Protein AF-A0A7W9Z2T6-F1 (afdb_monomer_lite)

Secondary structure (DSSP, 8-state):
-----HHHHHHHHHHHHHHHHHHSTT--HHHHHHHTT--HHHHHHHHHHHHHTTS----PPPP------------S--PPPEEEEE-TTS-EEEEEPPPPP-----

Foldseek 3Di:
DDDDDDPVVVVVVVLVVLLVQCPPPPRDLVVSCVVVVHDSVVSVVVVVCVVCVPPPPDDDDDDDPPPPDPDDPPPDPDDFDWDWDQDPVRDIDIDGDDDDDDDDDD

Structure (mmCIF, N/CA/C/O backbone):
data_AF-A0A7W9Z2T6-F1
#
_entry.id   AF-A0A7W9Z2T6-F1
#
loop_
_atom_site.group_PDB
_atom_site.id
_atom_site.type_symbol
_atom_site.label_atom_id
_atom_site.label_alt_id
_atom_site.label_comp_id
_atom_site.label_asym_id
_atom_site.label_entity_id
_atom_site.label_seq_id
_atom_site.pdbx_PDB_ins_code
_atom_site.Cartn_x
_atom_site.Cartn_y
_atom_site.Cartn_z
_atom_site.occupancy
_atom_site.B_iso_or_equiv
_atom_site.auth_seq_id
_atom_site.auth_comp_id
_atom_site.auth_asym_id
_atom_site.auth_atom_id
_atom_site.pdbx_PDB_model_num
ATOM 1 N N . MET A 1 1 ? 11.211 33.908 -5.953 1.00 41.12 1 MET A N 1
ATOM 2 C CA . MET A 1 1 ? 10.642 32.745 -6.666 1.00 41.12 1 MET A CA 1
ATOM 3 C C . MET A 1 1 ? 11.340 31.498 -6.146 1.00 41.12 1 MET A C 1
ATOM 5 O O . MET A 1 1 ? 12.468 31.242 -6.532 1.00 41.12 1 MET A O 1
ATOM 9 N N . SER A 1 2 ? 10.749 30.825 -5.154 1.00 44.78 2 SER A N 1
ATOM 10 C CA . SER A 1 2 ? 11.355 29.661 -4.494 1.00 44.78 2 SER A CA 1
ATOM 11 C C . SER A 1 2 ? 10.706 28.390 -5.034 1.00 44.78 2 SER A C 1
ATOM 13 O O . SER A 1 2 ? 9.524 28.154 -4.796 1.00 44.78 2 SER A O 1
ATOM 15 N N . VAL A 1 3 ? 11.466 27.605 -5.793 1.00 52.69 3 VAL A N 1
ATOM 16 C CA . VAL A 1 3 ? 11.106 26.248 -6.222 1.00 52.69 3 VAL A CA 1
ATOM 17 C C . VAL A 1 3 ? 11.707 25.265 -5.223 1.00 52.69 3 VAL A C 1
ATOM 19 O O . VAL A 1 3 ? 12.808 24.759 -5.402 1.00 52.69 3 VAL A O 1
ATOM 22 N N . GLY A 1 4 ? 10.989 25.035 -4.128 1.00 53.75 4 GLY A N 1
ATOM 23 C CA . GLY A 1 4 ? 11.327 24.028 -3.125 1.00 53.75 4 GLY A CA 1
ATOM 24 C C . GLY A 1 4 ? 10.159 23.068 -2.937 1.00 53.75 4 GLY A C 1
ATOM 25 O O . GLY A 1 4 ? 9.452 23.177 -1.945 1.00 53.75 4 GLY A O 1
ATOM 26 N N . GLY A 1 5 ? 9.908 22.179 -3.905 1.00 55.03 5 GLY A N 1
ATOM 27 C CA . GLY A 1 5 ? 8.782 21.233 -3.805 1.00 55.03 5 GLY A CA 1
ATOM 28 C C . GLY A 1 5 ? 8.731 20.069 -4.804 1.00 55.03 5 GLY A C 1
ATOM 29 O O . GLY A 1 5 ? 7.833 19.242 -4.715 1.00 55.03 5 GLY A O 1
ATOM 30 N N . THR A 1 6 ? 9.663 19.951 -5.752 1.00 57.28 6 THR A N 1
ATOM 31 C CA . THR A 1 6 ? 9.504 19.041 -6.906 1.00 57.28 6 THR A CA 1
ATOM 32 C C . THR A 1 6 ? 9.866 17.577 -6.637 1.00 57.28 6 THR A C 1
ATOM 34 O O . THR A 1 6 ? 9.3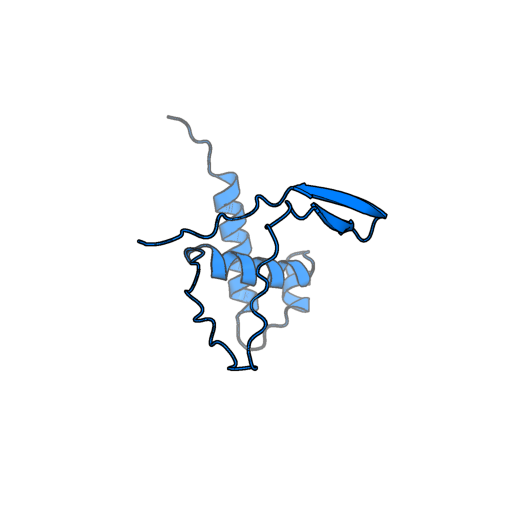99 16.696 -7.355 1.00 57.28 6 THR A O 1
ATOM 37 N N . ALA A 1 7 ? 10.669 17.291 -5.607 1.00 63.28 7 ALA A N 1
ATOM 38 C CA . ALA A 1 7 ? 11.176 15.939 -5.367 1.00 63.28 7 ALA A CA 1
ATOM 39 C C . ALA A 1 7 ? 10.088 14.962 -4.882 1.00 63.28 7 ALA A C 1
ATOM 41 O O . ALA A 1 7 ? 10.055 13.822 -5.333 1.00 63.28 7 ALA A O 1
ATOM 42 N N . THR A 1 8 ? 9.171 15.397 -4.011 1.00 68.75 8 THR A N 1
ATOM 43 C CA . THR A 1 8 ? 8.102 14.525 -3.487 1.00 68.75 8 THR A CA 1
ATOM 44 C C . THR A 1 8 ? 7.052 14.223 -4.556 1.00 68.75 8 THR A C 1
ATOM 46 O O . THR A 1 8 ? 6.680 13.067 -4.723 1.00 68.75 8 THR A O 1
ATOM 49 N N . ALA A 1 9 ? 6.644 15.227 -5.340 1.00 71.06 9 ALA A N 1
ATOM 50 C CA . ALA A 1 9 ? 5.647 15.057 -6.399 1.00 71.06 9 ALA A CA 1
ATOM 51 C C . ALA A 1 9 ? 6.111 14.067 -7.483 1.00 71.06 9 ALA A C 1
ATOM 53 O O . ALA A 1 9 ? 5.357 13.180 -7.873 1.00 71.06 9 ALA A O 1
ATOM 54 N N . LEU A 1 10 ? 7.380 14.146 -7.903 1.00 70.75 10 LEU A N 1
ATOM 55 C CA . LEU A 1 10 ? 7.959 13.200 -8.862 1.00 70.75 10 LEU A CA 1
ATOM 56 C C . LEU A 1 10 ? 8.002 11.764 -8.307 1.00 70.75 10 LEU A C 1
ATOM 58 O O . LEU A 1 10 ? 7.771 10.797 -9.033 1.00 70.75 10 LEU A O 1
ATOM 62 N N . VAL A 1 11 ? 8.287 11.621 -7.010 1.00 76.62 11 VAL A N 1
ATOM 63 C CA . VAL A 1 11 ? 8.304 10.324 -6.323 1.00 76.62 11 VAL A CA 1
ATOM 64 C C . VAL A 1 11 ? 6.892 9.751 -6.184 1.00 76.62 11 VAL A C 1
ATOM 66 O O . VAL A 1 11 ? 6.711 8.542 -6.325 1.00 76.62 11 VAL A O 1
ATOM 69 N N . ASP A 1 12 ? 5.884 10.587 -5.947 1.00 86.88 12 ASP A N 1
ATOM 70 C CA . ASP A 1 12 ? 4.496 10.141 -5.855 1.00 86.88 12 ASP A CA 1
ATOM 71 C C . ASP A 1 12 ? 3.928 9.759 -7.227 1.00 86.88 12 ASP A C 1
ATOM 73 O O . ASP A 1 12 ? 3.301 8.707 -7.338 1.00 86.88 12 ASP A O 1
ATOM 77 N N . GLU A 1 13 ? 4.256 10.488 -8.297 1.00 88.12 13 GLU A N 1
ATOM 78 C CA . GLU A 1 13 ? 3.939 10.065 -9.669 1.00 88.12 13 GLU A CA 1
ATOM 79 C C . GLU A 1 13 ? 4.557 8.706 -10.023 1.00 88.12 13 GLU A C 1
ATOM 81 O O . GLU A 1 13 ? 3.896 7.858 -10.627 1.00 88.12 13 GLU A O 1
ATOM 86 N N . ALA A 1 14 ? 5.811 8.463 -9.631 1.00 92.12 14 ALA A N 1
ATOM 87 C CA . ALA A 1 14 ? 6.462 7.176 -9.859 1.00 92.12 14 ALA A CA 1
ATOM 88 C C . ALA A 1 14 ? 5.735 6.033 -9.126 1.00 92.12 14 ALA A C 1
ATOM 90 O O . ALA A 1 14 ? 5.473 4.989 -9.724 1.00 92.12 14 ALA A O 1
ATOM 91 N N . LYS A 1 15 ? 5.336 6.238 -7.862 1.00 94.19 15 LYS A N 1
ATOM 92 C CA . LYS A 1 15 ? 4.541 5.253 -7.104 1.00 94.19 15 LYS A CA 1
ATOM 93 C C . LYS A 1 15 ? 3.180 5.004 -7.750 1.00 94.19 15 LYS A C 1
ATOM 95 O O . LYS A 1 15 ? 2.764 3.852 -7.837 1.00 94.19 15 LYS A O 1
ATOM 100 N N . LEU A 1 16 ? 2.502 6.054 -8.214 1.00 94.38 16 LEU A N 1
ATOM 101 C CA . LEU A 1 16 ? 1.190 5.941 -8.855 1.00 94.38 16 LEU A CA 1
ATOM 102 C C . LEU A 1 16 ? 1.251 5.103 -10.137 1.00 94.38 16 LEU A C 1
ATOM 104 O O . LEU A 1 16 ? 0.364 4.287 -10.363 1.00 94.38 16 LEU A O 1
ATOM 108 N N . ARG A 1 17 ? 2.323 5.216 -10.933 1.00 95.56 17 ARG A N 1
ATOM 109 C CA . ARG A 1 17 ? 2.528 4.360 -12.119 1.00 95.56 17 ARG A CA 1
ATOM 110 C C . ARG A 1 17 ? 2.674 2.883 -11.750 1.00 95.56 17 ARG A C 1
ATOM 112 O O . ARG A 1 17 ? 2.087 2.029 -12.406 1.00 95.56 17 ARG A O 1
ATOM 119 N N . ILE A 1 18 ? 3.415 2.584 -10.680 1.00 97.12 18 ILE A N 1
ATOM 120 C CA . ILE A 1 18 ? 3.573 1.212 -10.169 1.00 97.12 18 ILE A CA 1
ATOM 121 C C . ILE A 1 18 ? 2.234 0.669 -9.652 1.00 97.12 18 ILE A C 1
ATOM 123 O O . ILE A 1 18 ? 1.910 -0.498 -9.869 1.00 97.12 18 ILE A O 1
ATOM 127 N N . LEU A 1 19 ? 1.452 1.506 -8.964 1.00 96.44 19 LEU A N 1
ATOM 128 C CA . LEU A 1 19 ? 0.134 1.134 -8.452 1.00 96.44 19 LEU A CA 1
ATOM 129 C C . LEU A 1 19 ? -0.867 0.851 -9.574 1.00 96.44 19 LEU A C 1
ATOM 131 O O . LEU A 1 19 ? -1.537 -0.175 -9.505 1.00 96.44 19 LEU A O 1
ATOM 135 N N . ALA A 1 20 ? -0.910 1.698 -10.606 1.00 96.38 20 ALA A N 1
ATOM 136 C CA . ALA A 1 20 ? -1.768 1.500 -11.772 1.00 96.38 20 ALA A CA 1
ATOM 137 C C . ALA A 1 20 ? -1.467 0.165 -12.466 1.00 96.38 20 ALA A C 1
ATOM 139 O O . ALA A 1 20 ? -2.370 -0.615 -12.743 1.00 96.38 20 ALA A O 1
ATOM 140 N N . GLU A 1 21 ? -0.187 -0.160 -12.653 1.00 97.44 21 GLU A N 1
ATOM 141 C CA . GLU A 1 21 ? 0.207 -1.455 -13.202 1.00 97.44 21 GLU A CA 1
ATOM 142 C C . GLU A 1 21 ? -0.202 -2.638 -12.303 1.00 97.44 21 GLU A C 1
ATOM 144 O O . GLU A 1 21 ? -0.611 -3.689 -12.793 1.00 97.44 21 GLU A O 1
ATOM 149 N N . ALA A 1 22 ? -0.093 -2.492 -10.981 1.00 97.25 22 ALA A N 1
ATOM 150 C CA . ALA A 1 22 ? -0.524 -3.521 -10.038 1.00 97.25 22 ALA A CA 1
ATOM 151 C C . ALA A 1 22 ? -2.056 -3.670 -9.940 1.00 97.25 22 ALA A C 1
ATOM 153 O O . ALA A 1 22 ? -2.519 -4.633 -9.319 1.00 97.25 22 ALA A O 1
ATOM 154 N N . ASP A 1 23 ? -2.828 -2.720 -10.475 1.00 95.81 23 ASP A N 1
ATOM 155 C CA . ASP A 1 23 ? -4.295 -2.744 -10.547 1.00 95.81 23 ASP A CA 1
ATOM 156 C C . ASP A 1 23 ? -4.837 -3.397 -11.821 1.00 95.81 23 ASP A C 1
ATOM 158 O O . ASP A 1 23 ? -6.024 -3.726 -11.872 1.00 95.81 23 ASP A O 1
ATOM 162 N N . GLU A 1 24 ? -3.986 -3.655 -12.816 1.00 97.00 24 GLU A N 1
ATOM 163 C CA . GLU A 1 24 ? -4.402 -4.339 -14.037 1.00 97.00 24 GLU A CA 1
ATOM 164 C C . GLU A 1 24 ? -4.954 -5.751 -13.740 1.00 97.00 24 GLU A C 1
ATOM 166 O O . GLU A 1 24 ? -4.384 -6.500 -12.931 1.00 97.00 24 GLU A O 1
ATOM 171 N N . PRO A 1 25 ? -6.050 -6.175 -14.397 1.00 95.62 25 PRO A N 1
ATOM 172 C CA . PRO A 1 25 ? -6.618 -7.503 -14.200 1.00 95.62 25 PRO A CA 1
ATOM 173 C C . PRO A 1 25 ? -5.591 -8.617 -14.442 1.00 95.62 25 PRO A C 1
ATOM 175 O O . PRO A 1 25 ? -4.960 -8.704 -15.492 1.00 95.62 25 PRO A O 1
ATOM 178 N N . GLY A 1 26 ? -5.432 -9.506 -13.460 1.00 95.88 26 GLY A N 1
ATOM 179 C CA . GLY A 1 26 ? -4.469 -10.610 -13.532 1.00 95.88 26 GLY A CA 1
ATOM 180 C C . GLY A 1 26 ? -3.023 -10.229 -13.190 1.00 95.88 26 GLY A C 1
ATOM 181 O O . GLY A 1 26 ? -2.168 -11.119 -13.148 1.00 95.88 26 GLY A O 1
ATOM 182 N N . ALA A 1 27 ? -2.737 -8.959 -12.880 1.00 96.81 27 ALA A N 1
ATOM 183 C CA . ALA A 1 27 ? -1.429 -8.541 -12.399 1.00 96.81 27 ALA A CA 1
ATOM 184 C C . ALA A 1 27 ? -1.062 -9.259 -11.092 1.00 96.81 27 ALA A C 1
ATOM 186 O O . ALA A 1 27 ? -1.830 -9.336 -10.129 1.00 96.81 27 ALA A O 1
ATOM 187 N N . ARG A 1 28 ? 0.167 -9.779 -11.035 1.00 97.69 28 ARG A N 1
ATOM 188 C CA . ARG A 1 28 ? 0.727 -10.388 -9.827 1.00 97.69 28 ARG A CA 1
ATOM 189 C C . ARG A 1 28 ? 1.619 -9.380 -9.126 1.00 97.69 28 ARG A C 1
ATOM 191 O O . ARG A 1 28 ? 2.671 -9.017 -9.643 1.00 97.69 28 ARG A O 1
ATOM 198 N N . ILE A 1 29 ? 1.248 -9.006 -7.900 1.00 97.00 29 ILE A N 1
ATOM 199 C CA . ILE A 1 29 ? 1.999 -8.040 -7.076 1.00 97.00 29 ILE A CA 1
ATOM 200 C C . ILE A 1 29 ? 3.488 -8.413 -6.977 1.00 97.00 29 ILE A C 1
ATOM 202 O O . ILE A 1 29 ? 4.339 -7.534 -7.027 1.00 97.00 29 ILE A O 1
ATOM 206 N N . GLY A 1 30 ? 3.817 -9.706 -6.862 1.00 97.62 30 GLY A N 1
ATOM 207 C CA . GLY A 1 30 ? 5.208 -10.167 -6.799 1.00 97.62 30 GLY A CA 1
ATOM 208 C C . GLY A 1 30 ? 6.016 -9.883 -8.069 1.00 97.62 30 GLY A C 1
ATOM 209 O O . GLY A 1 30 ? 7.180 -9.507 -7.974 1.00 97.62 30 GLY A O 1
ATOM 210 N N . ASP A 1 31 ? 5.398 -10.016 -9.242 1.00 98.31 31 ASP A N 1
ATOM 211 C CA . ASP A 1 31 ? 6.069 -9.792 -10.526 1.00 98.31 31 ASP A CA 1
ATOM 212 C C . ASP A 1 31 ? 6.224 -8.295 -10.814 1.00 98.31 31 ASP A C 1
ATOM 214 O O . ASP A 1 31 ? 7.281 -7.865 -11.273 1.00 98.31 31 ASP A O 1
ATOM 218 N N . VAL A 1 32 ? 5.212 -7.489 -10.469 1.00 98.44 32 VAL A N 1
ATOM 219 C CA . VAL A 1 32 ? 5.299 -6.019 -10.510 1.00 98.44 32 VAL A CA 1
ATOM 220 C C . VAL A 1 32 ? 6.417 -5.532 -9.587 1.00 98.44 32 VAL A C 1
ATOM 222 O O . VAL A 1 32 ? 7.280 -4.770 -10.006 1.00 98.44 32 VAL A O 1
ATOM 225 N N . ALA A 1 33 ? 6.457 -6.029 -8.350 1.00 97.94 33 ALA A N 1
ATOM 226 C CA . ALA A 1 33 ? 7.451 -5.624 -7.364 1.00 97.94 33 ALA A CA 1
ATOM 227 C C . ALA A 1 33 ? 8.891 -5.915 -7.821 1.00 97.94 33 ALA A C 1
ATOM 229 O O . ALA A 1 33 ? 9.755 -5.055 -7.696 1.00 97.94 33 ALA A O 1
ATOM 230 N N . ARG A 1 34 ? 9.136 -7.089 -8.421 1.00 98.19 34 ARG A N 1
ATOM 231 C CA . ARG A 1 34 ? 10.453 -7.456 -8.969 1.00 98.19 34 ARG A CA 1
ATOM 232 C C . ARG A 1 34 ? 10.903 -6.544 -10.109 1.00 98.19 34 ARG A C 1
ATOM 234 O O . ARG A 1 34 ? 12.072 -6.189 -10.154 1.00 98.19 34 ARG A O 1
ATOM 241 N N . ARG A 1 35 ? 10.002 -6.162 -11.022 1.00 97.38 35 ARG A N 1
ATOM 242 C CA . ARG A 1 35 ? 10.336 -5.275 -12.156 1.00 97.38 35 ARG A CA 1
ATOM 243 C C . ARG A 1 35 ? 10.715 -3.864 -11.719 1.00 97.38 35 ARG A C 1
ATOM 245 O O . ARG A 1 35 ? 11.509 -3.221 -12.395 1.00 97.38 35 ARG A O 1
ATOM 252 N N . HIS A 1 36 ? 10.174 -3.422 -10.588 1.00 96.38 36 HIS A N 1
ATOM 253 C CA . HIS A 1 36 ? 10.447 -2.109 -10.004 1.00 96.38 36 HIS A CA 1
ATOM 254 C C . HIS A 1 36 ? 11.460 -2.148 -8.849 1.00 96.38 36 HIS A C 1
ATOM 256 O O . HIS A 1 36 ? 11.637 -1.134 -8.186 1.00 96.38 36 HIS A O 1
ATOM 262 N N . ASP A 1 37 ? 12.107 -3.294 -8.604 1.00 96.81 37 ASP A N 1
ATOM 263 C CA . ASP A 1 37 ? 13.078 -3.517 -7.518 1.00 96.81 37 ASP A CA 1
ATOM 264 C C . ASP A 1 37 ? 12.581 -3.076 -6.126 1.00 96.81 37 ASP A C 1
ATOM 266 O O . ASP A 1 37 ? 13.266 -2.421 -5.342 1.00 96.81 37 ASP A O 1
ATOM 270 N N . ILE A 1 38 ? 11.333 -3.427 -5.814 1.00 97.00 38 ILE A N 1
ATOM 271 C CA . ILE A 1 38 ? 10.699 -3.122 -4.530 1.00 97.00 38 ILE A CA 1
ATOM 272 C C . ILE A 1 38 ? 10.176 -4.382 -3.856 1.00 97.00 38 ILE A C 1
ATOM 274 O O . ILE A 1 38 ? 9.930 -5.419 -4.474 1.00 97.00 38 ILE A O 1
ATOM 278 N N . HIS A 1 39 ? 9.939 -4.290 -2.551 1.00 98.12 39 HIS A N 1
ATOM 279 C CA . HIS A 1 39 ? 9.286 -5.370 -1.827 1.00 98.12 39 HIS A CA 1
ATOM 280 C C . HIS A 1 39 ? 7.767 -5.360 -2.107 1.00 98.12 39 HIS A C 1
ATOM 282 O O . HIS A 1 39 ? 7.143 -4.300 -2.010 1.00 98.12 39 HIS A O 1
ATOM 288 N N . PRO A 1 40 ? 7.101 -6.515 -2.330 1.00 97.62 40 PRO A N 1
ATOM 289 C CA . PRO A 1 40 ? 5.645 -6.582 -2.536 1.00 97.62 40 PRO A CA 1
ATOM 290 C C . PRO A 1 40 ? 4.809 -5.911 -1.430 1.00 97.62 40 PRO A C 1
ATOM 292 O O . PRO A 1 40 ? 3.674 -5.494 -1.651 1.00 97.62 40 PRO A O 1
ATOM 295 N N . GLY A 1 41 ? 5.352 -5.822 -0.211 1.00 97.44 41 GLY A N 1
ATOM 296 C CA . GLY A 1 41 ? 4.735 -5.099 0.906 1.00 97.44 41 GLY A CA 1
ATOM 297 C C . GLY A 1 41 ? 4.629 -3.584 0.693 1.00 97.44 41 GLY A C 1
ATOM 298 O O . GLY A 1 41 ? 3.671 -2.991 1.179 1.00 97.44 41 GLY A O 1
ATOM 299 N N . GLN A 1 42 ? 5.542 -2.964 -0.066 1.00 96.88 42 GLN A N 1
ATOM 300 C CA . GLN A 1 42 ? 5.499 -1.524 -0.354 1.00 96.88 42 GLN A CA 1
ATOM 301 C C . GLN A 1 42 ? 4.285 -1.159 -1.209 1.00 96.88 42 GLN A C 1
ATOM 303 O O . GLN A 1 42 ? 3.595 -0.199 -0.889 1.00 96.88 42 GLN A O 1
ATOM 308 N N . ILE A 1 43 ? 3.949 -1.977 -2.212 1.00 96.75 43 ILE A N 1
ATOM 309 C CA . ILE A 1 43 ? 2.751 -1.786 -3.046 1.00 96.75 43 ILE A CA 1
ATOM 310 C C . ILE A 1 43 ? 1.482 -1.793 -2.178 1.00 96.75 43 ILE A C 1
ATOM 312 O O . ILE A 1 43 ? 0.626 -0.924 -2.322 1.00 96.75 43 ILE A O 1
ATOM 316 N N . ARG A 1 44 ? 1.367 -2.735 -1.229 1.00 94.62 44 ARG A N 1
ATOM 317 C CA . ARG A 1 44 ? 0.216 -2.805 -0.305 1.00 94.62 44 ARG A CA 1
ATOM 318 C C . ARG A 1 44 ? 0.127 -1.577 0.598 1.00 94.62 44 ARG A C 1
ATOM 320 O O . ARG A 1 44 ? -0.956 -1.030 0.774 1.00 94.62 44 ARG A O 1
ATOM 327 N N . LEU A 1 45 ? 1.264 -1.146 1.142 1.00 94.31 45 LEU A N 1
ATOM 328 C CA . LEU A 1 45 ? 1.334 0.040 1.989 1.00 94.31 45 LEU A CA 1
ATOM 329 C C . LEU A 1 45 ? 0.920 1.295 1.214 1.00 94.31 45 LEU A C 1
ATOM 331 O O . LEU A 1 45 ? 0.114 2.078 1.701 1.00 94.31 45 LEU A O 1
ATOM 335 N N . TRP A 1 46 ? 1.421 1.466 -0.010 1.00 94.44 46 TRP A N 1
ATOM 336 C CA . TRP A 1 46 ? 1.073 2.614 -0.840 1.00 94.44 46 TRP A CA 1
ATOM 337 C C . TRP A 1 46 ? -0.406 2.620 -1.224 1.00 94.44 46 TRP A C 1
ATOM 339 O O . TRP A 1 46 ? -1.026 3.669 -1.106 1.00 94.44 46 TRP A O 1
ATOM 349 N N . ARG A 1 47 ? -1.010 1.473 -1.575 1.00 92.62 47 ARG A N 1
ATOM 350 C CA . ARG A 1 47 ? -2.471 1.383 -1.794 1.00 92.62 47 ARG A CA 1
ATOM 351 C C . ARG A 1 47 ? -3.250 1.952 -0.616 1.00 92.62 47 ARG A C 1
ATOM 353 O O . ARG A 1 47 ? -4.163 2.748 -0.811 1.00 92.62 47 ARG A O 1
ATOM 360 N N . GLN A 1 48 ? -2.859 1.570 0.597 1.00 87.19 48 GLN A N 1
ATOM 361 C CA . GLN A 1 48 ? -3.471 2.079 1.815 1.00 87.19 48 GLN A CA 1
ATOM 362 C C . GLN A 1 48 ? -3.273 3.598 1.933 1.00 87.19 48 GLN A C 1
ATOM 364 O O . GLN A 1 48 ? -4.241 4.333 2.084 1.00 87.19 48 GLN A O 1
ATOM 369 N N . SER A 1 49 ? -2.037 4.083 1.809 1.00 84.94 49 SER A N 1
ATOM 370 C CA . SER A 1 49 ? -1.714 5.507 1.952 1.00 84.94 49 SER A CA 1
ATOM 371 C C . SER A 1 49 ? -2.419 6.400 0.925 1.00 84.94 49 SER A C 1
ATOM 373 O O . SER A 1 49 ? -2.965 7.427 1.312 1.00 84.94 49 SER A O 1
ATOM 375 N N . PHE A 1 50 ? -2.458 6.012 -0.353 1.00 81.31 50 PHE A N 1
ATOM 376 C CA . PHE A 1 50 ? -3.122 6.789 -1.407 1.00 81.31 50 PHE A CA 1
ATOM 377 C C . PHE A 1 50 ? -4.652 6.709 -1.330 1.00 81.31 50 PHE A C 1
ATOM 379 O O . PHE A 1 50 ? -5.316 7.676 -1.681 1.00 81.31 50 PHE A O 1
ATOM 386 N N . SER A 1 51 ? -5.222 5.618 -0.800 1.00 74.62 51 SER A N 1
ATOM 387 C CA . SER A 1 51 ? -6.673 5.536 -0.551 1.00 74.62 51 SER A CA 1
ATOM 388 C C . SER A 1 51 ? -7.137 6.508 0.540 1.00 74.62 51 SER A C 1
ATOM 390 O O . SER A 1 51 ? -8.271 6.978 0.507 1.00 74.62 51 SER A O 1
ATOM 392 N N . TYR A 1 52 ? -6.269 6.806 1.513 1.00 63.72 52 TYR A N 1
ATOM 393 C CA . TYR A 1 52 ? -6.572 7.715 2.623 1.00 63.72 52 TYR A CA 1
ATOM 394 C C . TYR A 1 52 ? -6.102 9.157 2.400 1.00 63.72 52 TYR A C 1
ATOM 396 O O . TYR A 1 52 ? -6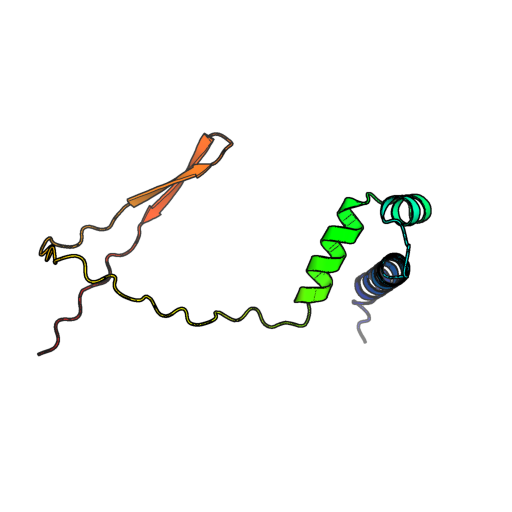.497 10.025 3.169 1.00 63.72 52 TYR A O 1
ATOM 404 N N . ALA A 1 53 ? -5.279 9.428 1.382 1.00 63.97 53 ALA A N 1
ATOM 405 C CA . ALA A 1 53 ? -4.663 10.742 1.183 1.00 63.97 53 ALA A CA 1
ATOM 406 C C . ALA A 1 53 ? -5.684 11.877 0.966 1.00 63.97 53 ALA A C 1
ATOM 408 O O . ALA A 1 53 ? -5.428 12.996 1.397 1.00 63.97 53 ALA A O 1
ATOM 409 N N . ASP A 1 54 ? -6.842 11.569 0.371 1.00 62.53 54 ASP A N 1
ATOM 410 C CA . ASP A 1 54 ? -7.918 12.535 0.085 1.00 62.53 54 ASP A CA 1
ATOM 411 C C . ASP A 1 54 ? -9.144 12.388 1.002 1.00 62.53 54 ASP A C 1
ATOM 413 O O . ASP A 1 54 ? -10.101 13.157 0.907 1.00 62.53 54 ASP A O 1
ATOM 417 N N . GLN A 1 55 ? -9.140 11.403 1.906 1.00 63.97 55 GLN A N 1
ATOM 418 C CA . GLN A 1 55 ? -10.247 11.203 2.835 1.00 63.97 55 GLN A CA 1
ATOM 419 C C . GLN A 1 55 ? -9.951 11.950 4.136 1.00 63.97 55 GLN A C 1
ATOM 421 O O . GLN A 1 55 ? -8.976 11.614 4.820 1.00 63.97 55 GLN A O 1
ATOM 426 N N . PRO A 1 56 ? -10.775 12.938 4.536 1.00 67.94 56 PRO A N 1
ATOM 427 C CA . PRO A 1 56 ? -10.631 13.519 5.857 1.00 67.94 56 PRO A CA 1
ATOM 428 C C . PRO A 1 56 ? -10.757 12.391 6.883 1.00 67.94 56 PRO A C 1
ATOM 430 O O . PRO A 1 56 ? -11.699 11.597 6.848 1.00 67.94 56 PRO A O 1
ATOM 433 N N . THR A 1 57 ? -9.794 12.295 7.799 1.00 71.00 57 THR A N 1
ATOM 434 C CA . THR A 1 57 ? -9.921 11.384 8.938 1.00 71.00 57 THR A CA 1
ATOM 435 C C . THR A 1 57 ? -11.050 11.914 9.816 1.00 71.00 57 THR A C 1
ATOM 437 O O . THR A 1 57 ? -10.856 12.831 10.612 1.00 71.00 57 THR A O 1
ATOM 440 N N . VAL A 1 58 ? -12.253 11.384 9.613 1.00 80.25 58 VAL A N 1
ATOM 441 C CA . VAL A 1 58 ? -13.450 11.773 10.356 1.00 80.25 58 VAL A CA 1
ATOM 442 C C . VAL A 1 58 ? -13.665 10.821 11.524 1.00 80.25 58 VAL A C 1
ATOM 444 O O . VAL A 1 58 ? -13.576 9.601 11.386 1.00 80.25 58 VAL A O 1
ATOM 447 N N . PHE A 1 59 ? -13.973 11.376 12.693 1.00 81.25 59 PHE A N 1
ATOM 448 C CA . PHE A 1 59 ? -14.541 10.590 13.780 1.00 81.25 59 PHE A CA 1
ATOM 449 C C . PHE A 1 59 ? -16.010 10.346 13.449 1.00 81.25 59 PHE A C 1
ATOM 451 O O . PHE A 1 59 ? -16.824 11.266 13.524 1.00 81.25 59 PHE A O 1
ATOM 458 N N . LEU A 1 60 ? -16.345 9.119 13.052 1.00 84.19 60 LEU A N 1
ATOM 459 C CA . LEU A 1 60 ? -17.743 8.730 12.915 1.00 84.19 60 LEU A CA 1
ATOM 460 C C . LEU A 1 60 ? -18.346 8.603 14.321 1.00 84.19 60 LEU A C 1
ATOM 462 O O . LEU A 1 60 ? -17.767 7.900 15.157 1.00 84.19 60 LEU A O 1
ATOM 466 N N . PRO A 1 61 ? -19.468 9.283 14.615 1.00 82.31 61 PRO A N 1
ATOM 467 C CA . PRO A 1 61 ? -20.152 9.104 15.883 1.00 82.31 61 PRO A CA 1
ATOM 468 C C . PRO A 1 61 ? -20.607 7.647 15.991 1.00 82.31 61 PRO A C 1
ATOM 470 O O . PRO A 1 61 ? -21.322 7.141 15.129 1.00 82.31 61 PRO A O 1
ATOM 473 N N . VAL A 1 62 ? -20.162 6.972 17.048 1.00 83.19 62 VAL A N 1
ATOM 474 C CA . VAL A 1 62 ? -20.648 5.645 17.424 1.00 83.19 62 VAL A CA 1
ATOM 475 C C . VAL A 1 62 ? -21.633 5.840 18.562 1.00 83.19 62 VAL A C 1
ATOM 477 O O . VAL A 1 62 ? -21.287 6.405 19.602 1.00 83.19 62 VAL A O 1
ATOM 480 N N . GLU A 1 63 ? -22.864 5.387 18.358 1.00 84.38 63 GLU A N 1
ATOM 481 C CA . GLU A 1 63 ? -23.865 5.350 19.413 1.00 84.38 63 GLU A CA 1
ATOM 482 C C . GLU A 1 63 ? -23.528 4.196 20.362 1.00 84.38 63 GLU A C 1
ATOM 484 O O . GLU A 1 63 ? -23.485 3.031 19.968 1.00 84.38 63 GLU A O 1
ATOM 489 N N . ILE A 1 64 ? -23.219 4.526 21.617 1.00 81.38 64 ILE A N 1
ATOM 490 C CA . ILE A 1 64 ? -23.007 3.524 22.662 1.00 81.38 64 ILE A CA 1
ATOM 491 C C . ILE A 1 64 ? -24.393 3.113 23.148 1.00 81.38 64 ILE A C 1
ATOM 493 O O . ILE A 1 64 ? -24.975 3.777 24.008 1.00 81.38 64 ILE A O 1
ATOM 497 N N . THR A 1 65 ? -24.934 2.029 22.599 1.00 77.31 65 THR A N 1
ATOM 498 C CA . THR A 1 65 ? -26.137 1.411 23.153 1.00 77.31 65 THR A CA 1
ATOM 499 C C . THR A 1 65 ? -25.802 0.867 24.535 1.00 77.31 65 THR A C 1
ATOM 501 O O . THR A 1 65 ? -24.941 0.000 24.690 1.00 77.31 65 THR A O 1
ATOM 504 N N . GLN A 1 66 ? -26.452 1.413 25.564 1.00 69.25 66 GLN A N 1
ATOM 505 C CA . GLN A 1 66 ? -26.399 0.826 26.895 1.00 69.25 66 GLN A CA 1
ATOM 506 C C . GLN A 1 66 ? -27.121 -0.517 26.829 1.00 69.25 66 GLN A C 1
ATOM 508 O O . GLN A 1 66 ? -28.347 -0.565 26.775 1.00 69.25 66 GLN A O 1
ATOM 513 N N . GLU A 1 67 ? -26.358 -1.606 26.841 1.00 65.19 67 GLU A N 1
ATOM 514 C CA . GLU A 1 67 ? -26.869 -2.892 27.301 1.00 65.19 67 GLU A CA 1
ATOM 515 C C . GLU A 1 67 ? -27.448 -2.637 28.697 1.00 65.19 67 GLU A C 1
ATOM 517 O O . GLU A 1 67 ? -26.711 -2.288 29.625 1.00 65.19 67 GLU A O 1
ATOM 522 N N . THR A 1 68 ? -28.771 -2.717 28.846 1.00 56.94 68 THR A N 1
ATOM 523 C CA . THR A 1 68 ? -29.458 -2.546 30.129 1.00 56.94 68 THR A CA 1
ATOM 524 C C . THR A 1 68 ? -29.168 -3.752 31.021 1.00 56.94 68 THR A C 1
ATOM 526 O O . THR A 1 68 ? -30.015 -4.612 31.246 1.00 56.94 68 THR A O 1
ATOM 529 N N . GLY A 1 69 ? -27.933 -3.829 31.508 1.00 54.12 69 GLY A N 1
ATOM 530 C CA . GLY A 1 69 ? -27.520 -4.643 32.634 1.00 54.12 69 GLY A CA 1
ATOM 531 C C . GLY A 1 69 ? -27.748 -3.840 33.906 1.00 54.12 69 GLY A C 1
ATOM 532 O O . GLY A 1 69 ? -27.220 -2.741 34.059 1.00 54.12 69 GLY A O 1
ATOM 533 N N . VAL A 1 70 ? -28.589 -4.388 34.778 1.00 51.56 70 VAL A N 1
ATOM 534 C CA . VAL A 1 70 ? -29.018 -3.859 36.078 1.00 51.56 70 VAL A CA 1
ATOM 535 C C . VAL A 1 70 ? -27.904 -3.080 36.789 1.00 51.56 70 VAL A C 1
ATOM 537 O O . VAL A 1 70 ? -26.789 -3.567 36.959 1.00 51.56 70 VAL A O 1
ATOM 540 N N . GLY A 1 71 ? -28.233 -1.849 37.180 1.00 56.12 71 GLY A N 1
ATOM 541 C CA . GLY A 1 71 ? -27.285 -0.853 37.650 1.00 56.12 71 GLY A CA 1
ATOM 542 C C . GLY A 1 71 ? -26.428 -1.269 38.844 1.00 56.12 71 GLY A C 1
ATOM 543 O O . GLY A 1 71 ? -26.900 -1.832 39.828 1.00 56.12 71 GLY A O 1
ATOM 544 N N . GLN A 1 72 ? -25.174 -0.830 38.800 1.00 51.47 72 GLN A N 1
ATOM 545 C CA . GLN A 1 72 ? -24.428 -0.468 39.995 1.00 51.47 72 GLN A CA 1
ATOM 546 C C . GLN A 1 72 ? -24.162 1.032 39.935 1.00 51.47 72 GLN A C 1
ATOM 548 O O . GLN A 1 72 ? -23.302 1.510 39.194 1.00 51.47 72 GLN A O 1
ATOM 553 N N . ALA A 1 73 ? -24.930 1.788 40.718 1.00 52.06 73 ALA A N 1
ATOM 554 C CA . ALA A 1 73 ? -24.583 3.156 41.049 1.00 52.06 73 ALA A CA 1
ATOM 555 C C . ALA A 1 73 ? -23.307 3.126 41.901 1.00 52.06 73 ALA A C 1
ATOM 557 O O . ALA A 1 73 ? -23.343 2.911 43.110 1.00 52.06 73 ALA A O 1
ATOM 558 N N . SER A 1 74 ? -22.161 3.327 41.259 1.00 53.84 74 SER A N 1
ATOM 559 C CA . SER A 1 74 ? -20.897 3.578 41.944 1.00 53.84 74 SER A CA 1
ATOM 560 C C . SER A 1 74 ? -20.885 5.026 42.431 1.00 53.84 74 SER A C 1
ATOM 562 O O . SER A 1 74 ? -20.254 5.889 41.825 1.00 53.84 74 SER A O 1
ATOM 564 N N . THR A 1 75 ? -21.575 5.326 43.532 1.00 57.84 75 THR A N 1
ATOM 565 C CA . THR A 1 75 ? -21.304 6.547 44.305 1.00 57.84 75 T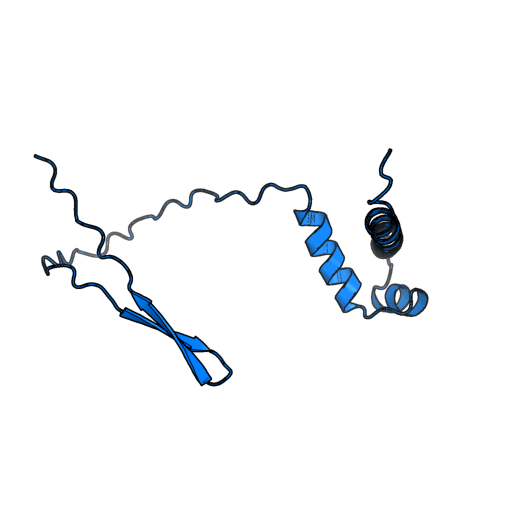HR A CA 1
ATOM 566 C C . THR A 1 75 ? -19.998 6.352 45.071 1.00 57.84 75 THR A C 1
ATOM 568 O O . THR A 1 75 ? -19.982 6.112 46.275 1.00 57.84 75 THR A O 1
ATOM 571 N N . GLY A 1 76 ? -18.883 6.387 44.351 1.00 50.00 76 GLY A N 1
ATOM 572 C CA . GLY A 1 76 ? -17.543 6.387 44.914 1.00 50.00 76 GLY A CA 1
ATOM 573 C C . GLY A 1 76 ? -16.775 7.529 44.280 1.00 50.00 76 GLY A C 1
ATOM 574 O O . GLY A 1 76 ? -16.649 7.568 43.060 1.00 50.00 76 GLY A O 1
ATOM 575 N N . ALA A 1 77 ? -16.309 8.476 45.096 1.00 59.69 77 ALA A N 1
ATOM 576 C CA . ALA A 1 77 ? -15.517 9.616 44.649 1.00 59.69 77 ALA A CA 1
ATOM 577 C C . ALA A 1 77 ? -14.468 9.188 43.606 1.00 59.69 77 ALA A C 1
ATOM 579 O O . ALA A 1 77 ? -13.622 8.332 43.878 1.00 59.69 77 ALA A O 1
ATOM 580 N N . THR A 1 78 ? -14.541 9.772 42.406 1.00 58.12 78 THR A N 1
ATOM 581 C CA . THR A 1 78 ? -13.664 9.441 41.279 1.00 58.12 78 THR A CA 1
ATOM 582 C C . THR A 1 78 ? -12.230 9.843 41.606 1.00 58.12 78 THR A C 1
ATOM 584 O O . THR A 1 78 ? -11.808 10.979 41.383 1.00 58.12 78 THR A O 1
ATOM 587 N N . ARG A 1 79 ? -11.454 8.909 42.157 1.00 60.22 79 ARG A N 1
ATOM 588 C CA . ARG A 1 79 ? -10.013 9.086 42.335 1.00 60.22 79 ARG A CA 1
ATOM 589 C C . ARG A 1 79 ? -9.359 9.100 40.946 1.00 60.22 79 ARG A C 1
ATOM 591 O O . ARG A 1 79 ? -9.743 8.287 40.106 1.00 60.22 79 ARG A O 1
ATOM 598 N N . PRO A 1 80 ? -8.378 9.982 40.674 1.00 61.53 80 PRO A N 1
ATOM 599 C CA . PRO A 1 80 ? -7.673 9.973 39.397 1.00 61.53 80 PRO A CA 1
ATOM 600 C C . PRO A 1 80 ? -7.049 8.595 39.163 1.00 61.53 80 PRO A C 1
ATOM 602 O O . PRO A 1 80 ? -6.185 8.154 39.928 1.00 61.53 80 PRO A O 1
ATOM 605 N N . ALA A 1 81 ? -7.517 7.914 38.120 1.00 69.75 81 ALA A N 1
ATOM 606 C CA . ALA A 1 81 ? -6.990 6.624 37.722 1.00 69.75 81 ALA A CA 1
ATOM 607 C C . ALA A 1 81 ? -5.629 6.827 37.049 1.00 69.75 81 ALA A C 1
ATOM 609 O O . ALA A 1 81 ? -5.454 7.665 36.157 1.00 69.75 81 ALA A O 1
ATOM 610 N N . ILE A 1 82 ? -4.646 6.061 37.508 1.00 75.94 82 ILE A N 1
ATOM 611 C CA . ILE A 1 82 ? -3.352 5.950 36.849 1.00 75.94 82 ILE A CA 1
ATOM 612 C C . ILE A 1 82 ? -3.476 4.821 35.835 1.00 75.94 82 ILE A C 1
ATOM 614 O O . ILE A 1 82 ? -3.760 3.689 36.217 1.00 75.94 82 ILE A O 1
ATOM 618 N N . VAL A 1 83 ? -3.228 5.128 34.565 1.00 80.62 83 VAL A N 1
ATOM 619 C CA . VAL A 1 83 ? -3.180 4.125 33.499 1.00 80.62 83 VAL A CA 1
ATOM 620 C C . VAL A 1 83 ? -1.717 3.812 33.201 1.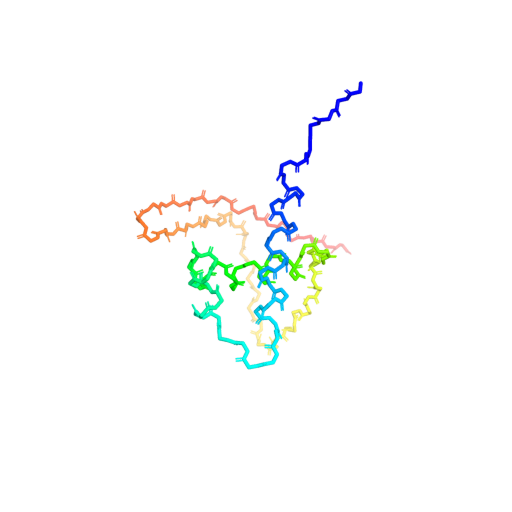00 80.62 83 VAL A C 1
ATOM 622 O O . VAL A 1 83 ? -0.927 4.726 32.940 1.00 80.62 83 VAL A O 1
ATOM 625 N N . GLU A 1 84 ? -1.354 2.531 33.260 1.00 85.31 84 GLU A N 1
ATOM 626 C CA . GLU A 1 84 ? -0.020 2.028 32.921 1.00 85.31 84 GLU A CA 1
ATOM 627 C C . GLU A 1 84 ? -0.103 1.141 31.675 1.00 85.31 84 GLU A C 1
ATOM 629 O O . GLU A 1 84 ? -0.875 0.186 31.632 1.00 85.31 84 GLU A O 1
ATOM 634 N N . ILE A 1 85 ? 0.687 1.474 30.654 1.00 88.44 85 ILE A N 1
ATOM 635 C CA . ILE 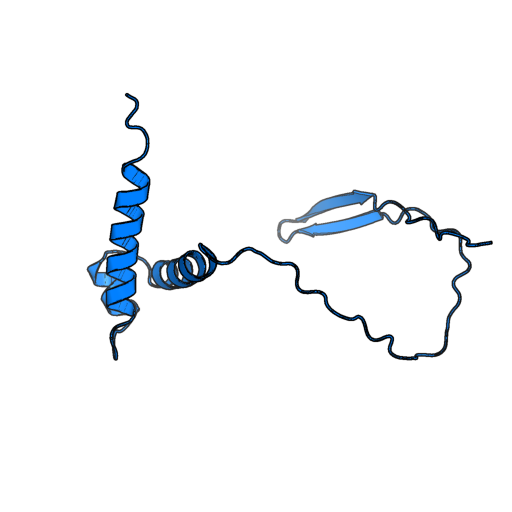A 1 85 ? 0.775 0.714 29.403 1.00 88.44 85 ILE A CA 1
ATOM 636 C C . ILE A 1 85 ? 2.141 0.030 29.352 1.00 88.44 85 ILE A C 1
ATOM 638 O O . ILE A 1 85 ? 3.179 0.701 29.352 1.00 88.44 85 ILE A O 1
ATOM 642 N N . LEU A 1 86 ? 2.129 -1.302 29.280 1.00 93.25 86 LEU A N 1
ATOM 643 C CA . LEU A 1 86 ? 3.310 -2.133 29.054 1.00 93.25 86 LEU A CA 1
ATOM 644 C C . LEU A 1 86 ? 3.554 -2.293 27.553 1.00 93.25 86 LEU A C 1
ATOM 646 O O . LEU A 1 86 ? 2.723 -2.831 26.823 1.00 93.25 86 LEU A O 1
ATOM 650 N N . LEU A 1 87 ? 4.713 -1.833 27.091 1.00 93.12 87 LEU A N 1
ATOM 651 C CA . LEU A 1 87 ? 5.152 -2.021 25.714 1.00 93.12 87 LEU A CA 1
ATOM 652 C C . LEU A 1 87 ? 5.877 -3.366 25.570 1.00 93.12 87 LEU A C 1
ATOM 654 O O . LEU A 1 87 ? 6.514 -3.847 26.504 1.00 93.12 87 LEU A O 1
ATOM 658 N N . ARG A 1 88 ? 5.852 -3.952 24.365 1.00 84.88 88 ARG A N 1
ATOM 659 C CA . ARG A 1 88 ? 6.496 -5.251 24.063 1.00 84.88 88 ARG A CA 1
ATOM 660 C C . ARG A 1 88 ? 8.007 -5.292 24.341 1.00 84.88 88 ARG A C 1
ATOM 662 O O . ARG A 1 88 ? 8.566 -6.368 24.483 1.00 84.88 88 ARG A O 1
ATOM 669 N N . ASN A 1 89 ? 8.660 -4.134 24.426 1.00 88.75 89 ASN A N 1
ATOM 670 C CA . ASN A 1 89 ? 10.079 -3.989 24.768 1.00 88.75 89 ASN A CA 1
ATOM 671 C C . ASN A 1 89 ? 10.336 -3.806 26.280 1.00 88.75 89 ASN A C 1
ATOM 673 O O . ASN A 1 89 ? 11.441 -3.440 26.667 1.00 88.75 89 ASN A O 1
ATOM 677 N N . GLY A 1 90 ? 9.317 -3.981 27.128 1.00 91.12 90 GLY A N 1
ATOM 678 C CA . GLY A 1 90 ? 9.412 -3.852 28.585 1.00 91.12 90 GLY A CA 1
ATOM 679 C C . GLY A 1 90 ? 9.326 -2.417 29.122 1.00 91.12 90 GLY A C 1
ATOM 680 O O . GLY A 1 90 ? 9.331 -2.216 30.336 1.00 91.12 90 GLY A O 1
ATOM 681 N N . ARG A 1 91 ? 9.226 -1.398 28.257 1.00 91.69 91 ARG A N 1
ATOM 682 C CA . ARG A 1 91 ? 9.061 0.001 28.689 1.00 91.69 91 ARG A CA 1
ATOM 683 C C . ARG A 1 91 ? 7.633 0.257 29.177 1.00 91.69 91 ARG A C 1
ATOM 685 O O . ARG A 1 91 ? 6.680 -0.331 28.667 1.00 91.69 91 ARG A O 1
ATOM 692 N N . ARG A 1 92 ? 7.494 1.165 30.149 1.00 91.31 92 ARG A N 1
ATOM 693 C CA . ARG A 1 92 ? 6.221 1.489 30.815 1.00 91.31 92 ARG A CA 1
ATOM 694 C C . ARG A 1 92 ? 5.875 2.956 30.615 1.00 91.31 92 ARG A C 1
ATOM 696 O O . ARG A 1 92 ? 6.689 3.826 30.919 1.00 91.31 92 ARG A O 1
ATOM 703 N N . LEU A 1 93 ? 4.683 3.219 30.084 1.00 87.12 93 LEU A N 1
ATOM 704 C CA . LEU A 1 93 ? 4.127 4.565 29.952 1.00 87.12 93 LEU A CA 1
ATOM 705 C C . LEU A 1 93 ? 3.059 4.763 31.022 1.00 87.12 93 LEU A C 1
ATOM 707 O O . LEU A 1 93 ? 2.168 3.928 31.161 1.00 87.12 93 LEU A O 1
ATOM 711 N N . LYS A 1 94 ? 3.153 5.863 31.771 1.00 83.88 94 LYS A N 1
ATOM 712 C CA . LYS A 1 94 ? 2.246 6.172 32.877 1.00 83.88 94 LYS A CA 1
ATOM 713 C C . LYS A 1 94 ? 1.544 7.498 32.627 1.00 83.88 94 LYS A C 1
ATOM 715 O O . LYS A 1 94 ? 2.177 8.550 32.659 1.00 83.88 94 LYS A O 1
ATOM 720 N N . GLY A 1 95 ? 0.238 7.431 32.391 1.00 78.69 95 GLY A N 1
ATOM 721 C CA . GLY A 1 95 ? -0.627 8.595 32.232 1.00 78.69 95 GLY A CA 1
ATOM 722 C C . GLY A 1 95 ? -1.457 8.841 33.489 1.00 78.69 95 GLY A C 1
ATOM 723 O O . GLY A 1 95 ? -1.945 7.899 34.116 1.00 78.69 95 GLY A O 1
ATOM 724 N N . LYS A 1 96 ? -1.638 10.112 33.859 1.00 74.62 96 LYS A N 1
ATOM 725 C CA . LYS A 1 96 ? -2.703 10.507 34.788 1.00 74.62 96 LYS A CA 1
ATOM 726 C C . LYS A 1 96 ? -3.947 10.781 33.955 1.00 74.62 96 LYS A C 1
ATOM 728 O O . LYS A 1 96 ? -3.930 11.707 33.150 1.00 74.62 96 LYS A O 1
ATOM 733 N N . HIS A 1 97 ? -5.003 9.995 34.138 1.00 69.19 97 HIS A N 1
ATOM 734 C CA . HIS A 1 97 ? -6.286 10.324 33.536 1.00 69.19 97 HIS A CA 1
ATOM 735 C C . HIS A 1 97 ? -7.027 11.280 34.480 1.00 69.19 97 HIS A C 1
ATOM 737 O O . HIS A 1 97 ? -7.242 10.924 35.646 1.00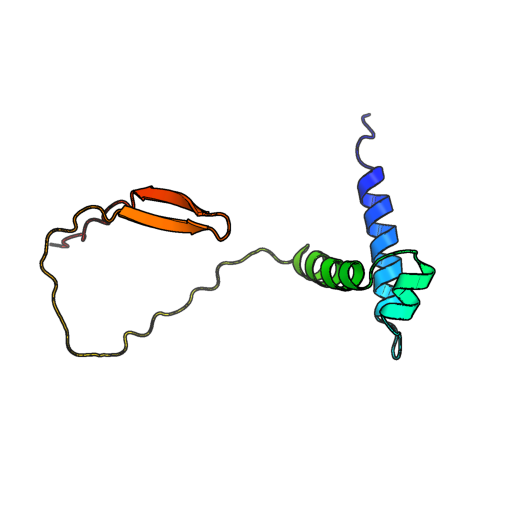 69.19 97 HIS A O 1
ATOM 743 N N . PRO A 1 98 ? -7.394 12.498 34.041 1.00 60.38 98 PRO A N 1
ATOM 744 C CA . PRO A 1 98 ? -8.173 13.391 34.882 1.00 60.38 98 PRO A CA 1
ATOM 745 C C . PRO A 1 98 ? -9.528 12.744 35.180 1.00 60.38 98 PRO A C 1
ATOM 747 O O . PRO A 1 98 ? -10.180 12.176 34.302 1.00 60.38 98 PRO A O 1
ATOM 750 N N . ALA A 1 99 ? -9.945 12.797 36.441 1.00 57.56 99 ALA A N 1
ATOM 751 C CA . ALA A 1 99 ? -11.295 12.419 36.820 1.00 57.56 99 ALA A CA 1
ATOM 752 C C . ALA A 1 99 ? -12.268 13.416 36.172 1.00 57.56 99 ALA A C 1
ATOM 754 O O . ALA A 1 99 ? -12.187 14.615 36.439 1.00 57.56 99 ALA A O 1
ATOM 755 N N . LYS A 1 100 ? -13.168 12.944 35.302 1.00 56.09 100 LYS A N 1
ATOM 756 C CA . LYS A 1 100 ? -14.253 13.782 34.783 1.00 56.09 100 LYS A CA 1
ATOM 757 C C . LYS A 1 100 ? -15.233 14.017 35.933 1.00 56.09 100 LYS A C 1
ATOM 759 O O . LYS A 1 100 ? -15.814 13.059 36.440 1.00 56.09 100 LYS A O 1
ATOM 764 N N . ALA A 1 101 ? -15.383 15.269 36.359 1.00 53.00 101 ALA A N 1
ATOM 765 C CA . ALA A 1 101 ? -16.382 15.636 37.352 1.00 53.00 101 ALA A CA 1
ATOM 766 C C . ALA A 1 101 ? -17.778 15.307 36.802 1.00 53.00 101 ALA A C 1
ATOM 768 O O . ALA A 1 101 ? -18.125 15.714 35.689 1.00 53.00 101 ALA A O 1
ATOM 769 N N . ALA A 1 102 ? -18.558 14.541 37.564 1.00 53.91 102 ALA A N 1
ATOM 770 C CA . ALA A 1 102 ? -19.973 14.365 37.292 1.00 53.91 102 ALA A CA 1
ATOM 771 C C . ALA A 1 102 ? -20.649 15.724 37.513 1.00 53.91 102 ALA A C 1
ATOM 773 O O . ALA A 1 102 ? -20.695 16.220 38.636 1.00 53.91 102 ALA A O 1
ATOM 774 N N . GLY A 1 103 ? -21.097 16.356 36.427 1.00 47.50 103 GLY A N 1
ATOM 775 C CA . GLY A 1 103 ? -21.931 17.547 36.509 1.00 47.50 103 GLY A CA 1
ATOM 776 C C . GLY A 1 103 ? -23.231 17.185 37.219 1.00 47.50 103 GLY A C 1
ATOM 777 O O . GLY A 1 103 ? -23.985 16.347 36.732 1.00 47.50 103 GLY A O 1
ATOM 778 N N . GLN A 1 104 ? -23.453 17.786 38.382 1.00 42.59 104 GLN A N 1
ATOM 779 C CA . GLN A 1 104 ? -24.709 17.720 39.114 1.00 42.59 104 GLN A CA 1
ATOM 780 C C . GLN A 1 104 ? -25.588 18.849 38.560 1.00 42.59 104 GLN A C 1
ATOM 782 O O . GLN A 1 104 ? -25.274 20.022 38.752 1.00 42.59 104 GLN A O 1
ATOM 787 N N . ALA A 1 105 ? -26.610 18.497 37.776 1.00 37.41 105 ALA A N 1
ATOM 788 C CA . ALA A 1 105 ? -27.630 19.442 37.331 1.00 37.41 105 ALA A CA 1
ATOM 789 C C . ALA A 1 105 ? -28.667 19.616 38.453 1.00 37.41 105 ALA A C 1
ATOM 791 O O . ALA A 1 105 ? -29.057 18.626 39.077 1.00 37.41 105 ALA A O 1
ATOM 792 N N . ALA A 1 106 ? -29.013 20.878 38.716 1.00 40.44 106 ALA A N 1
ATOM 793 C CA . ALA A 1 106 ? -29.980 21.340 39.710 1.00 40.44 106 ALA A CA 1
ATOM 794 C C . ALA A 1 106 ? -31.432 21.148 39.253 1.00 40.44 106 ALA A C 1
ATOM 796 O O . ALA A 1 106 ? -31.659 21.142 38.021 1.00 40.44 106 ALA A O 1
#

Sequence (106 aa):
MSVGGTATALVDEAKLRILAEADEPGARIGDVARRHDIHPGQIRLWRQSFSYADQPTVFLPVEITQETGVGQASTGATRPAIVEILLRNGRRLKGKHPAKAAGQAA

Radius of gyration: 25.08 Å; chains: 1; bounding box: 43×43×59 Å

Organism: NCBI:txid1335061

InterPro domains:
  IPR002514 Transposase IS3/IS911family [PF01527] (12-53)

pLDDT: mean 77.52, std 17.98, range [37.41, 98.44]